Protein AF-A0A1Y4F774-F1 (afdb_monomer)

Secondary structure (DSSP, 8-state):
-EEEETTEEEE--HHHHHHHHHHHHHHHHHHHHHHHHTT-TTHHHHHHHHHHHHHHHHHHT--HHHHHHHHHHHHHT-

Radius of gyration: 15.89 Å; Cα contacts (8 Å, |Δi|>4): 40; chains: 1; bounding box: 35×24×41 Å

pLDDT: mean 87.85, std 7.63, range [55.03, 97.56]

Mean predicted aligned error: 5.02 Å

Structure (mmCIF, N/CA/C/O backbone):
data_AF-A0A1Y4F774-F1
#
_entry.id   AF-A0A1Y4F774-F1
#
loop_
_atom_site.group_PDB
_atom_site.id
_atom_site.type_symbol
_atom_site.label_atom_id
_atom_site.label_alt_id
_atom_site.label_comp_id
_atom_site.label_asym_id
_atom_site.label_entity_id
_atom_site.label_seq_id
_atom_site.pdbx_PDB_ins_code
_atom_site.Cartn_x
_atom_site.Cartn_y
_atom_site.Cartn_z
_atom_site.occupancy
_atom_site.B_iso_or_equiv
_atom_site.auth_seq_id
_atom_site.auth_comp_id
_atom_site.auth_asym_id
_atom_site.auth_atom_id
_atom_site.pdbx_PDB_model_num
ATOM 1 N N . MET A 1 1 ? -8.438 11.439 4.929 1.00 86.56 1 MET A N 1
ATOM 2 C CA . MET A 1 1 ? -8.839 10.494 3.845 1.00 86.56 1 MET A CA 1
ATOM 3 C C . MET A 1 1 ? -9.735 9.431 4.455 1.00 86.56 1 MET A C 1
ATOM 5 O O . MET A 1 1 ? -9.432 9.016 5.565 1.00 86.56 1 MET A O 1
ATOM 9 N N . LYS A 1 2 ? -10.805 9.001 3.777 1.00 86.69 2 LYS A N 1
ATOM 10 C CA . LYS A 1 2 ? -11.650 7.891 4.243 1.00 86.69 2 LYS A CA 1
ATOM 11 C C . LYS A 1 2 ? -11.330 6.611 3.477 1.00 86.69 2 LYS A C 1
ATOM 13 O O . LYS A 1 2 ? -11.134 6.673 2.265 1.00 86.69 2 LYS A O 1
ATOM 18 N N . ILE A 1 3 ? -11.281 5.486 4.180 1.00 86.38 3 ILE A N 1
ATOM 19 C CA . ILE A 1 3 ? -11.134 4.147 3.601 1.00 86.38 3 ILE A CA 1
ATOM 20 C C . ILE A 1 3 ? -12.149 3.195 4.233 1.00 86.38 3 ILE A C 1
ATOM 22 O O . ILE A 1 3 ? -12.662 3.472 5.314 1.00 86.38 3 ILE A O 1
ATOM 26 N N . VAL A 1 4 ? -12.421 2.073 3.569 1.00 83.06 4 VAL A N 1
ATOM 27 C CA . VAL A 1 4 ? -13.279 1.010 4.103 1.00 83.06 4 VAL A CA 1
ATOM 28 C C . VAL A 1 4 ? -12.418 -0.215 4.386 1.00 83.06 4 VAL A C 1
ATOM 30 O O . VAL A 1 4 ? -11.780 -0.737 3.472 1.00 83.06 4 VAL A O 1
ATOM 33 N N . ILE A 1 5 ? -12.406 -0.677 5.637 1.00 81.38 5 ILE A N 1
ATOM 34 C CA . ILE A 1 5 ? -11.730 -1.915 6.0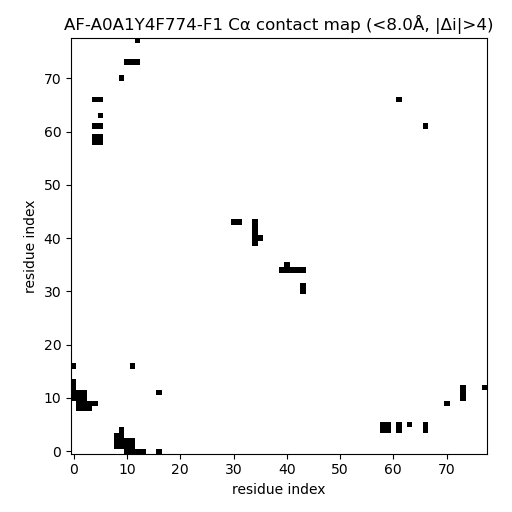51 1.00 81.38 5 ILE A CA 1
ATOM 35 C C . ILE A 1 5 ? -12.763 -2.807 6.734 1.00 81.38 5 ILE A C 1
ATOM 37 O O . ILE A 1 5 ? -13.417 -2.380 7.682 1.00 81.38 5 ILE A O 1
ATOM 41 N N . GLY A 1 6 ? -12.956 -4.032 6.236 1.00 77.44 6 GLY A N 1
ATOM 42 C CA . GLY A 1 6 ? -13.915 -4.977 6.826 1.00 77.44 6 GLY A CA 1
ATOM 43 C C . GLY A 1 6 ? -15.353 -4.441 6.922 1.00 77.44 6 GLY A C 1
ATOM 44 O O . GLY A 1 6 ? -16.059 -4.773 7.864 1.00 77.44 6 GLY A O 1
ATOM 45 N N . GLY A 1 7 ? -15.767 -3.564 5.998 1.00 79.56 7 GLY A N 1
ATOM 46 C CA . GLY A 1 7 ? -17.085 -2.911 6.012 1.00 79.56 7 GLY A CA 1
ATOM 47 C C . GLY A 1 7 ? -17.196 -1.676 6.916 1.00 79.56 7 GLY A C 1
ATOM 48 O O . GLY A 1 7 ? -18.210 -0.988 6.863 1.00 79.56 7 GLY A O 1
ATOM 49 N N . ASN A 1 8 ? -16.160 -1.349 7.692 1.00 81.12 8 ASN A N 1
ATOM 50 C CA . ASN A 1 8 ? -16.131 -0.161 8.542 1.00 81.12 8 ASN A CA 1
ATOM 51 C C . ASN A 1 8 ? -15.487 1.022 7.814 1.00 81.12 8 ASN A C 1
ATOM 53 O O . ASN A 1 8 ? -14.385 0.897 7.272 1.00 81.12 8 ASN A O 1
ATOM 57 N N . GLU A 1 9 ? -16.149 2.181 7.840 1.00 85.56 9 G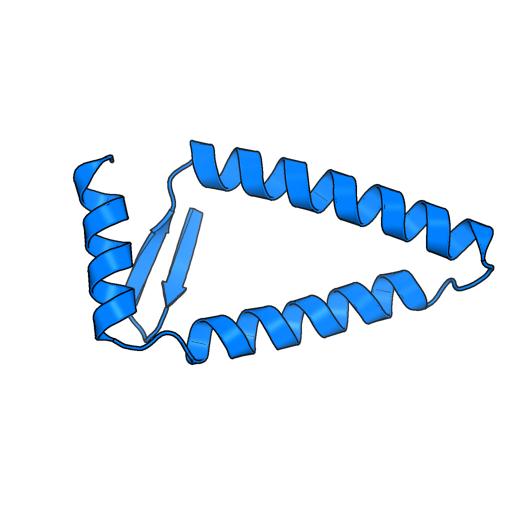LU A N 1
ATOM 58 C CA . GLU A 1 9 ? -15.540 3.439 7.404 1.00 85.56 9 GLU A CA 1
ATOM 59 C C . GLU A 1 9 ? -14.524 3.929 8.437 1.00 85.56 9 GLU A C 1
ATOM 61 O O . GLU A 1 9 ? -14.843 4.166 9.604 1.00 85.56 9 GLU A O 1
ATOM 66 N N . VAL A 1 10 ? -13.295 4.138 7.976 1.00 84.81 10 VAL A N 1
ATOM 67 C CA . VAL A 1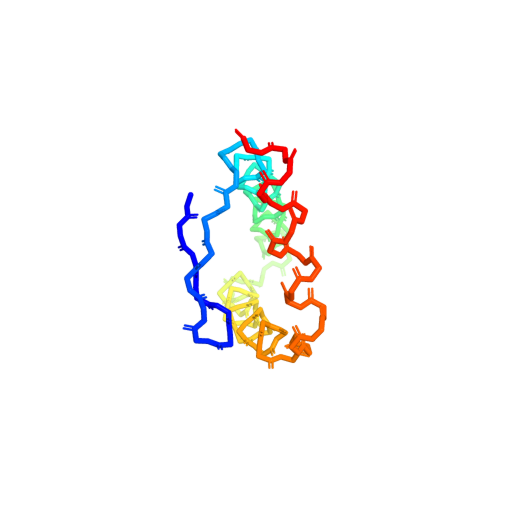 10 ? -12.175 4.615 8.780 1.00 84.81 10 VAL A CA 1
ATOM 68 C C . VAL A 1 10 ? -11.703 5.949 8.228 1.00 84.81 10 VAL A C 1
ATOM 70 O O . VAL A 1 10 ? -11.357 6.063 7.049 1.00 84.81 10 VAL A O 1
ATOM 73 N N . THR A 1 11 ? -11.658 6.968 9.086 1.00 88.94 11 THR A N 1
ATOM 74 C CA . THR A 1 11 ? -11.051 8.255 8.734 1.00 88.94 11 THR A CA 1
ATOM 75 C C . THR A 1 11 ? -9.595 8.257 9.177 1.00 88.94 11 THR A C 1
ATOM 77 O O . THR A 1 11 ? -9.293 8.208 10.364 1.00 88.94 11 THR A O 1
ATOM 80 N N . LEU A 1 12 ? -8.689 8.311 8.204 1.00 88.75 12 LEU A N 1
ATOM 81 C CA . LEU A 1 12 ? -7.254 8.421 8.436 1.00 88.75 12 LEU A CA 1
ATOM 82 C C . LEU A 1 12 ? -6.869 9.863 8.766 1.00 88.75 12 LEU A C 1
ATOM 84 O O . LEU A 1 12 ? -7.373 10.799 8.129 1.00 88.75 12 LEU A O 1
ATOM 88 N N . ARG A 1 13 ? -5.903 10.016 9.676 1.00 89.75 13 ARG A N 1
ATOM 89 C CA . ARG A 1 13 ? -5.297 11.306 10.021 1.00 89.75 13 ARG A CA 1
ATOM 90 C C . ARG A 1 13 ? -4.656 11.962 8.810 1.00 89.75 13 ARG A C 1
ATOM 92 O O . ARG A 1 13 ? -3.970 11.311 8.023 1.00 89.75 13 ARG A O 1
ATOM 99 N N . GLU A 1 14 ? -4.830 13.272 8.681 1.00 90.38 14 GLU A N 1
ATOM 100 C CA . GLU A 1 14 ? -4.243 14.016 7.565 1.00 90.38 14 GLU A CA 1
ATOM 101 C C . GLU A 1 14 ? -2.714 14.007 7.581 1.00 90.38 14 GLU A C 1
ATOM 103 O O . GLU A 1 14 ? -2.109 13.867 6.518 1.00 90.38 14 GLU A O 1
ATOM 108 N N . SER A 1 15 ? -2.091 14.090 8.763 1.00 91.38 15 SER A N 1
ATOM 109 C CA . SER A 1 15 ? -0.633 13.987 8.925 1.00 91.38 15 SER A CA 1
ATOM 110 C C . SER A 1 15 ? -0.095 12.680 8.348 1.00 91.38 15 SER A C 1
ATOM 112 O O . SER A 1 15 ? 0.842 12.688 7.551 1.00 91.38 15 SER A O 1
ATOM 114 N N . ASP A 1 16 ? -0.739 11.569 8.698 1.00 91.31 16 ASP A N 1
ATOM 115 C CA . ASP A 1 16 ? -0.310 10.227 8.312 1.00 91.31 16 ASP A CA 1
ATOM 116 C C . ASP A 1 16 ? -0.520 10.028 6.809 1.00 91.31 16 ASP A C 1
ATOM 118 O O . ASP A 1 16 ? 0.362 9.531 6.110 1.00 91.31 16 ASP A O 1
ATOM 122 N N . VAL A 1 17 ? -1.648 10.514 6.277 1.00 92.75 17 VAL A N 1
ATOM 123 C CA . VAL A 1 17 ? -1.930 10.512 4.834 1.00 92.75 17 VAL A CA 1
ATOM 124 C C . VAL A 1 17 ? -0.892 11.330 4.069 1.00 92.75 17 VAL A C 1
ATOM 126 O O . VAL A 1 17 ? -0.445 10.903 3.004 1.00 92.75 17 VAL A O 1
ATOM 129 N N . LYS A 1 18 ? -0.499 12.500 4.583 1.00 95.50 18 LYS A N 1
ATOM 130 C CA . LYS A 1 18 ? 0.510 13.353 3.949 1.00 95.50 18 LYS A CA 1
ATOM 131 C C . LYS A 1 18 ? 1.867 12.649 3.897 1.00 95.50 18 LYS A C 1
ATOM 133 O O . LYS A 1 18 ? 2.437 12.527 2.814 1.00 95.50 18 LYS A O 1
ATO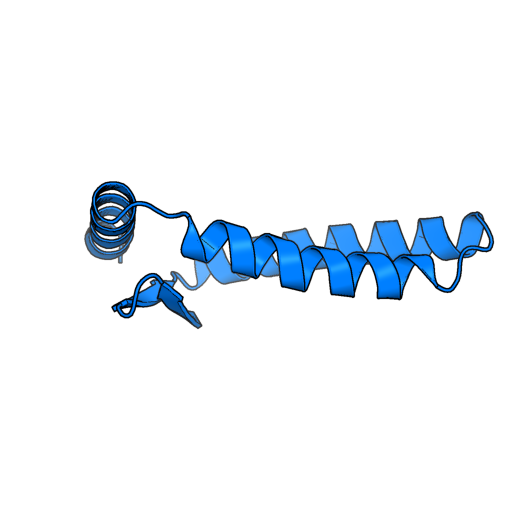M 138 N N . ILE A 1 19 ? 2.336 12.122 5.030 1.00 95.94 19 ILE A N 1
ATOM 139 C CA . ILE A 1 19 ? 3.611 11.393 5.120 1.00 95.94 19 ILE A CA 1
ATOM 140 C C . ILE A 1 19 ? 3.597 10.158 4.207 1.00 95.94 19 ILE A C 1
ATOM 142 O O . ILE A 1 19 ? 4.564 9.907 3.481 1.00 95.94 19 ILE A O 1
ATOM 146 N N . ALA A 1 20 ? 2.490 9.409 4.186 1.00 95.38 20 ALA A N 1
ATOM 147 C CA . ALA A 1 20 ? 2.338 8.239 3.327 1.00 95.38 20 ALA A CA 1
ATOM 148 C C . ALA A 1 20 ? 2.409 8.612 1.837 1.00 95.38 20 ALA A C 1
ATOM 150 O O . ALA A 1 20 ? 3.145 7.976 1.081 1.00 95.38 20 ALA A O 1
ATOM 151 N N . LYS A 1 21 ? 1.710 9.676 1.412 1.00 95.50 21 LYS A N 1
ATOM 152 C CA . LYS A 1 21 ? 1.766 10.178 0.029 1.00 95.50 21 LYS A CA 1
ATOM 153 C C . LYS A 1 21 ? 3.178 10.591 -0.374 1.00 95.50 21 LYS A C 1
ATOM 155 O O . LYS A 1 21 ? 3.639 10.205 -1.444 1.00 95.50 21 LYS A O 1
ATOM 160 N N . GLU A 1 22 ? 3.873 11.347 0.473 1.00 97.56 22 GLU A N 1
ATOM 161 C CA . GLU A 1 22 ? 5.249 11.773 0.200 1.00 97.56 22 GLU A CA 1
ATOM 162 C C . GLU A 1 22 ? 6.196 10.574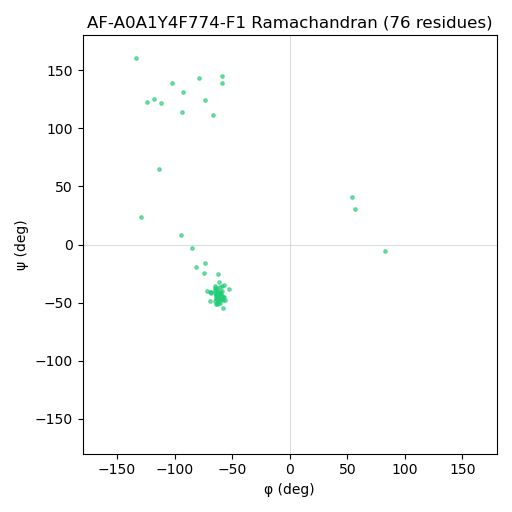 0.062 1.00 97.56 22 GLU A C 1
ATOM 164 O O . GLU A 1 22 ? 7.002 10.523 -0.869 1.00 97.56 22 GLU A O 1
ATOM 169 N N . THR A 1 23 ? 6.057 9.581 0.942 1.00 97.06 23 THR A N 1
ATOM 170 C CA . THR A 1 23 ? 6.844 8.342 0.910 1.00 97.06 23 THR A CA 1
ATOM 171 C C . THR A 1 23 ? 6.606 7.553 -0.376 1.00 97.06 23 THR A C 1
ATOM 173 O O . THR A 1 23 ? 7.565 7.196 -1.064 1.00 97.06 23 THR A O 1
ATOM 176 N N . ILE A 1 24 ? 5.338 7.327 -0.739 1.00 94.94 24 ILE A N 1
ATOM 177 C CA . ILE A 1 24 ? 4.974 6.600 -1.961 1.00 94.94 24 ILE A CA 1
ATOM 178 C C . ILE A 1 24 ? 5.482 7.347 -3.194 1.00 94.94 24 ILE A C 1
ATOM 180 O O . ILE A 1 24 ? 6.089 6.728 -4.062 1.00 94.94 24 ILE A O 1
ATOM 184 N N . ASN A 1 25 ? 5.325 8.671 -3.259 1.00 94.75 25 ASN A N 1
ATOM 185 C CA . ASN A 1 25 ? 5.806 9.456 -4.3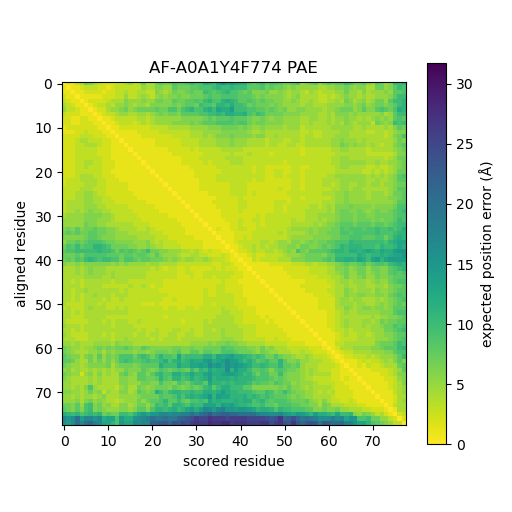95 1.00 94.75 25 ASN A CA 1
ATOM 186 C C . ASN A 1 25 ? 7.321 9.310 -4.591 1.00 94.75 25 ASN A C 1
ATOM 188 O O . ASN A 1 25 ? 7.769 9.073 -5.710 1.00 94.75 25 ASN A O 1
ATOM 192 N N . ARG A 1 26 ? 8.113 9.380 -3.511 1.00 96.56 26 ARG A N 1
ATOM 193 C CA . ARG A 1 26 ? 9.571 9.173 -3.590 1.00 96.56 26 ARG A CA 1
ATOM 194 C C . ARG A 1 26 ? 9.925 7.772 -4.084 1.00 96.56 26 ARG A C 1
ATOM 196 O O . ARG A 1 26 ? 10.835 7.628 -4.896 1.00 96.56 26 ARG A O 1
ATOM 203 N N . PHE A 1 27 ? 9.218 6.752 -3.603 1.00 94.75 27 PHE A N 1
ATOM 204 C CA . PHE A 1 27 ? 9.409 5.374 -4.051 1.00 94.75 27 PHE A CA 1
ATOM 205 C C . PHE A 1 27 ? 9.089 5.212 -5.543 1.00 94.75 27 PHE A C 1
ATOM 207 O O . PHE A 1 27 ? 9.904 4.671 -6.288 1.00 94.75 27 PHE A O 1
ATOM 214 N N . MET A 1 28 ? 7.952 5.748 -5.995 1.00 93.56 28 MET A N 1
ATOM 215 C CA . MET A 1 28 ? 7.541 5.674 -7.397 1.00 93.56 28 MET A CA 1
ATOM 216 C C . MET A 1 28 ? 8.508 6.412 -8.329 1.00 93.56 28 MET A C 1
ATOM 218 O O . MET A 1 28 ? 8.784 5.908 -9.417 1.00 93.56 28 MET A O 1
ATOM 222 N N . SER A 1 29 ? 9.059 7.557 -7.910 1.00 93.69 29 SER A N 1
ATOM 223 C CA . SER A 1 29 ? 10.083 8.267 -8.688 1.00 93.69 29 SER A CA 1
ATOM 224 C C . SER A 1 29 ? 11.331 7.411 -8.890 1.00 93.69 29 SER A C 1
ATOM 226 O O . SER A 1 29 ? 11.731 7.195 -10.031 1.00 93.69 29 SER A O 1
ATOM 228 N N . LYS A 1 30 ? 11.875 6.828 -7.811 1.00 93.62 30 LYS A N 1
ATOM 229 C CA . LYS A 1 30 ? 13.054 5.947 -7.894 1.00 93.62 30 LYS A CA 1
ATOM 230 C C . LYS A 1 30 ? 12.809 4.719 -8.766 1.00 93.62 30 LYS A C 1
ATOM 232 O O . LYS A 1 30 ? 13.679 4.311 -9.527 1.00 93.62 30 LYS A O 1
ATOM 237 N N . LEU A 1 31 ? 11.621 4.124 -8.668 1.00 92.50 31 LEU A N 1
ATOM 238 C CA . LEU A 1 31 ? 11.248 2.997 -9.519 1.00 92.50 31 LEU A CA 1
ATOM 239 C C . LEU A 1 31 ? 11.175 3.381 -10.992 1.00 92.50 31 LEU A C 1
ATOM 241 O O . LEU A 1 31 ? 11.624 2.619 -11.843 1.00 92.50 31 LEU A O 1
ATOM 245 N N . LYS A 1 32 ? 10.589 4.540 -11.297 1.00 90.31 32 LYS A N 1
ATOM 246 C CA . LYS A 1 32 ? 10.494 5.036 -12.668 1.00 90.31 32 LYS A CA 1
ATOM 247 C C . LYS A 1 32 ? 11.884 5.295 -13.251 1.00 90.31 32 LYS A C 1
ATOM 249 O O . LYS A 1 32 ? 12.131 4.890 -14.381 1.00 90.31 32 LYS A O 1
ATOM 254 N N . GLU A 1 33 ? 12.770 5.924 -12.482 1.00 92.19 33 GLU A N 1
ATOM 255 C CA . GLU A 1 33 ? 14.174 6.144 -12.854 1.00 92.19 33 GLU A CA 1
ATOM 256 C C . GLU A 1 33 ? 14.874 4.810 -13.145 1.00 92.19 33 GLU A C 1
ATOM 258 O O . GLU A 1 33 ? 15.328 4.595 -14.267 1.00 92.19 33 GLU A O 1
ATOM 263 N N . GLY A 1 34 ? 14.829 3.859 -12.206 1.00 91.44 34 GLY A N 1
ATOM 264 C CA . GLY A 1 34 ? 15.440 2.541 -12.392 1.00 91.44 34 GLY A CA 1
ATOM 265 C C . GLY A 1 34 ? 14.853 1.751 -13.570 1.00 91.44 34 GLY A C 1
ATOM 266 O O . GLY A 1 34 ? 15.585 1.074 -14.288 1.00 91.44 34 GLY A O 1
ATOM 267 N N . ALA A 1 35 ? 13.546 1.856 -13.822 1.00 91.00 35 ALA A N 1
ATOM 268 C CA . ALA A 1 35 ? 12.905 1.218 -14.972 1.00 91.00 35 ALA A CA 1
ATOM 269 C C . ALA A 1 35 ? 13.399 1.794 -16.310 1.00 91.00 35 ALA A C 1
ATOM 271 O O . ALA A 1 35 ? 13.577 1.039 -17.265 1.00 91.00 35 ALA A O 1
ATOM 272 N N . ILE A 1 36 ? 13.641 3.107 -16.381 1.00 89.19 36 ILE A N 1
ATOM 273 C CA . ILE A 1 36 ? 14.207 3.763 -17.568 1.00 89.19 36 ILE A CA 1
ATOM 274 C C . ILE A 1 36 ? 15.666 3.337 -17.757 1.00 89.19 36 ILE A C 1
ATOM 276 O O . ILE A 1 36 ? 16.031 2.905 -18.849 1.00 89.19 36 ILE A O 1
ATOM 280 N N . GLU A 1 37 ? 16.475 3.396 -16.696 1.00 93.00 37 GLU A N 1
ATOM 281 C CA . GLU A 1 37 ? 17.901 3.038 -16.727 1.00 93.00 37 GLU A CA 1
ATOM 282 C C . GLU A 1 37 ? 18.140 1.589 -17.168 1.00 93.00 37 GLU A C 1
ATOM 284 O O . GLU A 1 37 ? 19.093 1.306 -17.890 1.00 93.00 37 GLU A O 1
ATOM 289 N N . ASN A 1 38 ? 17.248 0.675 -16.781 1.00 92.75 38 ASN A N 1
ATOM 290 C CA . ASN A 1 38 ? 17.347 -0.748 -17.109 1.00 92.75 38 ASN A CA 1
ATOM 291 C C . ASN A 1 38 ? 16.561 -1.144 -18.375 1.00 92.75 38 ASN A C 1
ATOM 293 O O . ASN A 1 38 ? 16.432 -2.333 -18.663 1.00 92.75 38 ASN A O 1
ATOM 297 N N . ASN A 1 39 ? 16.023 -0.177 -19.133 1.00 91.25 39 ASN A N 1
ATOM 298 C CA . ASN A 1 39 ? 15.211 -0.402 -20.336 1.00 91.25 39 ASN A CA 1
ATOM 299 C C . ASN A 1 39 ? 14.008 -1.347 -20.103 1.00 91.25 39 ASN A C 1
ATOM 301 O O . ASN A 1 39 ? 13.682 -2.202 -20.928 1.00 91.25 39 ASN A O 1
ATOM 305 N N . MET A 1 40 ? 13.336 -1.188 -18.960 1.00 93.12 40 MET A N 1
ATOM 306 C CA . MET A 1 40 ? 12.161 -1.959 -18.542 1.00 93.12 40 MET A CA 1
ATOM 307 C C . MET A 1 40 ? 10.905 -1.070 -18.484 1.00 93.12 40 MET A C 1
ATOM 309 O O . MET A 1 40 ? 10.334 -0.869 -17.409 1.00 93.12 40 MET A O 1
ATOM 313 N N . PRO A 1 41 ? 10.416 -0.533 -19.618 1.00 81.88 41 PRO A N 1
ATOM 314 C CA . PRO A 1 41 ? 9.340 0.466 -19.628 1.00 81.88 41 PRO A CA 1
ATOM 315 C C . PRO A 1 41 ? 8.014 -0.043 -19.041 1.00 81.88 41 PRO A C 1
ATOM 317 O O . PRO A 1 41 ? 7.213 0.740 -18.532 1.00 81.88 41 PRO A O 1
ATOM 320 N N . THR A 1 42 ? 7.777 -1.357 -19.068 1.00 92.00 42 THR A N 1
ATOM 321 C CA . THR A 1 42 ? 6.565 -1.977 -18.514 1.00 92.00 42 THR A CA 1
ATOM 322 C C . THR A 1 42 ? 6.631 -2.188 -17.001 1.00 92.00 42 THR A C 1
ATOM 324 O O . THR A 1 42 ? 5.582 -2.301 -16.367 1.00 92.00 42 THR A O 1
ATOM 327 N N . LEU A 1 43 ? 7.826 -2.189 -16.396 1.00 88.81 43 LEU A N 1
ATOM 328 C CA . LEU A 1 43 ? 8.020 -2.489 -14.974 1.00 88.81 43 LEU A CA 1
ATOM 329 C C . LEU A 1 43 ? 7.246 -1.524 -14.072 1.00 88.81 43 LEU A C 1
ATOM 331 O O . LEU A 1 43 ? 6.630 -1.953 -13.099 1.00 88.81 43 LEU A O 1
ATOM 335 N N . TYR A 1 44 ? 7.219 -0.238 -14.428 1.00 86.38 44 TYR A N 1
ATOM 336 C CA . TYR A 1 44 ? 6.479 0.776 -13.678 1.00 86.38 44 TYR A CA 1
ATOM 337 C C . TYR A 1 44 ? 4.981 0.439 -13.571 1.00 86.38 44 TYR A C 1
ATOM 339 O O . TYR A 1 44 ? 4.413 0.459 -12.479 1.00 86.38 44 TYR A O 1
ATOM 347 N N . ILE A 1 45 ? 4.349 0.067 -14.690 1.00 89.88 45 ILE A N 1
ATOM 348 C CA . ILE A 1 45 ? 2.927 -0.312 -14.729 1.00 89.88 45 ILE A CA 1
ATOM 349 C C . ILE A 1 45 ? 2.704 -1.637 -13.992 1.00 89.88 45 ILE A C 1
ATOM 351 O O . ILE A 1 45 ? 1.751 -1.754 -13.221 1.00 89.88 45 ILE A O 1
ATOM 355 N N . THR A 1 46 ? 3.596 -2.613 -14.179 1.00 94.00 46 THR A N 1
ATOM 356 C CA . THR A 1 46 ? 3.529 -3.904 -13.484 1.00 94.00 46 THR A CA 1
ATOM 357 C C . THR A 1 46 ? 3.548 -3.721 -11.969 1.00 94.00 46 THR A C 1
ATOM 359 O O . THR A 1 46 ? 2.722 -4.305 -11.271 1.00 94.00 46 THR A O 1
ATOM 362 N N . ILE A 1 47 ? 4.436 -2.870 -11.447 1.00 92.81 47 ILE A N 1
ATOM 363 C CA . ILE A 1 47 ? 4.511 -2.599 -10.008 1.00 92.81 47 ILE A CA 1
ATOM 364 C C . ILE A 1 47 ? 3.224 -1.942 -9.510 1.00 92.81 47 ILE A C 1
ATOM 366 O O . ILE A 1 47 ? 2.687 -2.384 -8.498 1.00 92.81 47 ILE A O 1
ATOM 370 N N . LEU A 1 48 ? 2.688 -0.947 -10.224 1.00 91.38 48 LEU A N 1
ATOM 371 C CA . LEU A 1 48 ? 1.416 -0.319 -9.852 1.00 91.38 48 LEU A CA 1
ATOM 372 C C . LEU A 1 48 ? 0.275 -1.344 -9.764 1.00 91.38 48 LEU A C 1
ATOM 374 O O . LEU A 1 48 ? -0.478 -1.347 -8.788 1.00 91.38 48 LEU A O 1
ATOM 378 N N . ALA A 1 49 ? 0.176 -2.245 -10.745 1.00 94.06 49 ALA A N 1
ATOM 379 C CA . ALA A 1 49 ? -0.835 -3.297 -10.754 1.00 94.06 49 ALA A CA 1
ATOM 380 C C . ALA A 1 49 ? -0.668 -4.260 -9.566 1.00 94.06 49 ALA A C 1
ATOM 382 O O . ALA A 1 49 ? -1.633 -4.536 -8.849 1.00 94.06 49 ALA A O 1
ATOM 383 N N . VAL A 1 50 ? 0.561 -4.719 -9.310 1.00 95.44 50 VAL A N 1
ATOM 384 C CA . VAL A 1 50 ? 0.866 -5.621 -8.190 1.00 95.44 50 VAL A CA 1
ATOM 385 C C . VAL A 1 50 ? 0.598 -4.944 -6.845 1.00 95.44 50 VAL A C 1
ATOM 387 O O . VAL A 1 50 ? -0.014 -5.560 -5.975 1.00 95.44 50 VAL A O 1
ATOM 390 N N . MET A 1 51 ? 0.984 -3.677 -6.671 1.00 94.19 51 MET A N 1
ATOM 391 C CA . MET A 1 51 ? 0.719 -2.914 -5.447 1.00 94.19 51 MET A CA 1
ATOM 392 C C . MET A 1 51 ? -0.781 -2.759 -5.188 1.00 94.19 51 MET A C 1
ATOM 394 O O . MET A 1 51 ? -1.218 -2.922 -4.049 1.00 94.19 51 MET A O 1
ATOM 398 N N . ASN A 1 52 ? -1.580 -2.490 -6.224 1.00 93.38 52 ASN A N 1
ATOM 399 C CA . ASN A 1 52 ? -3.032 -2.383 -6.093 1.00 93.38 52 ASN A CA 1
ATOM 4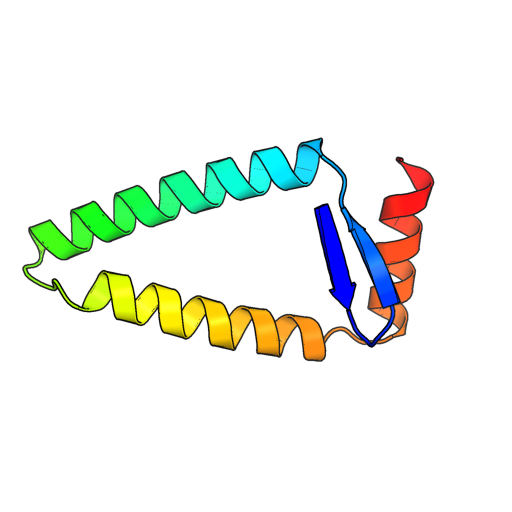00 C C . ASN A 1 52 ? -3.664 -3.704 -5.617 1.00 93.38 52 ASN A C 1
ATOM 402 O O . ASN A 1 52 ? -4.453 -3.711 -4.670 1.00 93.38 52 ASN A O 1
ATOM 406 N N . VAL A 1 53 ? -3.274 -4.832 -6.223 1.00 94.06 53 VAL A N 1
ATOM 407 C CA . VAL A 1 53 ? -3.762 -6.162 -5.820 1.00 94.06 53 VAL A CA 1
ATOM 408 C C . VAL A 1 53 ? -3.315 -6.490 -4.396 1.00 94.06 53 VAL A C 1
ATOM 410 O O . VAL A 1 53 ? -4.148 -6.802 -3.548 1.00 94.06 53 VAL A O 1
ATOM 413 N N . LYS A 1 54 ? -2.018 -6.351 -4.100 1.00 94.00 54 LYS A N 1
ATOM 414 C CA . LYS A 1 54 ? -1.447 -6.721 -2.799 1.00 94.00 54 LYS A CA 1
ATOM 415 C C . LYS A 1 54 ? -1.988 -5.874 -1.656 1.00 94.00 54 LYS A C 1
ATOM 417 O O . LYS A 1 54 ? -2.329 -6.421 -0.615 1.00 94.00 54 LYS A O 1
ATOM 422 N N . SER A 1 55 ? -2.110 -4.561 -1.841 1.00 91.62 55 SER A N 1
ATOM 423 C CA . SER A 1 55 ? -2.702 -3.688 -0.817 1.00 91.62 55 SER A CA 1
ATOM 424 C C . SER A 1 55 ? -4.166 -4.046 -0.549 1.00 91.62 55 SER A C 1
ATOM 426 O O . SER A 1 55 ? -4.568 -4.134 0.609 1.00 91.62 55 SER A O 1
ATOM 428 N N . SER A 1 56 ? -4.937 -4.346 -1.598 1.00 88.56 56 SER A N 1
ATOM 429 C CA . SER A 1 56 ? -6.330 -4.783 -1.464 1.00 88.56 56 SER A CA 1
ATOM 430 C C . SER A 1 56 ? -6.461 -6.130 -0.747 1.00 88.56 56 SER A C 1
ATOM 432 O O . SER A 1 56 ? -7.363 -6.300 0.069 1.00 88.56 56 SER A O 1
ATOM 434 N N . GLU A 1 57 ? -5.580 -7.090 -1.038 1.00 90.50 57 GLU A N 1
ATOM 435 C CA . GLU A 1 57 ? -5.516 -8.374 -0.329 1.00 90.50 57 GLU A CA 1
ATOM 436 C C . GLU A 1 57 ? -5.190 -8.164 1.151 1.00 90.50 57 GLU A C 1
ATOM 438 O O . GLU A 1 57 ? -5.928 -8.633 2.013 1.00 90.50 57 GLU A O 1
ATOM 443 N N . LEU A 1 58 ? -4.140 -7.397 1.453 1.00 89.25 58 LEU A N 1
ATOM 444 C CA . LEU A 1 58 ? -3.696 -7.152 2.825 1.00 89.25 58 LEU A CA 1
ATOM 445 C C . LEU A 1 58 ? -4.782 -6.484 3.673 1.00 89.25 58 LEU A C 1
ATOM 447 O O . LEU A 1 58 ? -5.026 -6.920 4.796 1.00 89.25 58 LEU A O 1
ATOM 451 N N . LEU A 1 59 ? -5.492 -5.493 3.126 1.00 86.31 59 LEU A N 1
ATOM 452 C CA . LEU A 1 59 ? -6.603 -4.843 3.830 1.00 86.31 59 LEU A CA 1
ATOM 453 C C . LEU A 1 59 ? -7.743 -5.817 4.164 1.00 86.31 59 LEU A C 1
ATOM 455 O O . LEU A 1 59 ? -8.382 -5.668 5.202 1.00 86.31 59 LEU A O 1
ATOM 459 N N . LYS A 1 60 ? -7.985 -6.831 3.323 1.00 84.00 60 LYS A N 1
ATOM 460 C CA . LYS A 1 60 ? -8.992 -7.876 3.585 1.00 84.00 60 LYS A CA 1
ATOM 461 C C . LYS A 1 60 ? -8.549 -8.876 4.653 1.00 84.00 60 LYS A C 1
ATOM 463 O O . LYS A 1 60 ? -9.403 -9.498 5.271 1.00 84.00 60 LYS A O 1
ATOM 468 N N . THR A 1 61 ? -7.243 -9.040 4.860 1.00 85.44 61 THR A N 1
ATOM 469 C CA . THR A 1 61 ? -6.689 -9.959 5.872 1.00 85.44 61 THR A CA 1
ATOM 470 C C . THR A 1 61 ? -6.595 -9.358 7.272 1.00 85.44 61 THR A C 1
ATOM 472 O O . THR A 1 61 ? -6.187 -10.049 8.202 1.00 85.44 61 THR A O 1
ATOM 475 N N . ILE A 1 62 ? -6.950 -8.081 7.445 1.00 85.06 62 ILE A N 1
ATOM 476 C CA . ILE A 1 62 ? -6.965 -7.457 8.768 1.00 85.06 62 ILE A CA 1
ATOM 477 C C . ILE A 1 62 ? -8.069 -8.118 9.597 1.00 85.06 62 ILE A C 1
ATOM 479 O O . ILE A 1 62 ? -9.257 -7.957 9.321 1.00 85.06 62 ILE A O 1
ATOM 483 N N . GLU A 1 63 ? -7.655 -8.870 10.615 1.00 83.38 63 GLU A N 1
ATOM 484 C CA . GLU A 1 63 ? -8.560 -9.503 11.570 1.00 83.38 63 GLU A CA 1
ATOM 485 C C . GLU A 1 63 ? -9.423 -8.449 12.283 1.00 83.38 63 GLU A C 1
ATOM 487 O O . GLU A 1 63 ? -8.923 -7.365 12.600 1.00 83.38 63 GLU A O 1
ATOM 492 N N . PRO A 1 64 ? -10.690 -8.760 12.611 1.00 79.19 64 PRO A N 1
ATOM 493 C CA . PRO A 1 64 ? -11.588 -7.815 13.273 1.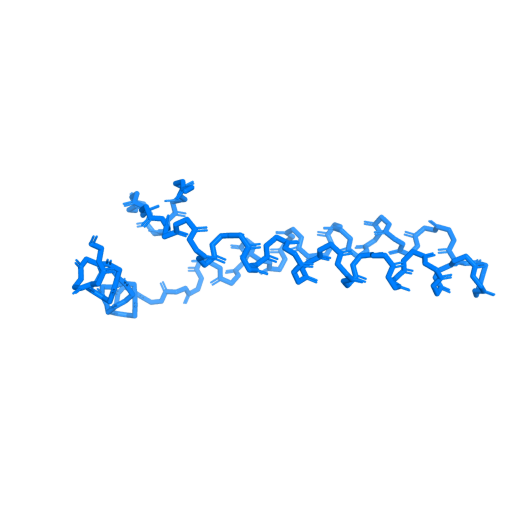00 79.19 64 PRO A CA 1
ATOM 494 C C . PRO A 1 64 ? -11.016 -7.196 14.558 1.00 79.19 64 PRO A C 1
ATOM 496 O O . PRO A 1 64 ? -11.183 -6.001 14.776 1.00 79.19 64 PRO A O 1
ATOM 499 N N . GLN A 1 65 ? -10.287 -7.974 15.366 1.00 82.69 65 GLN A N 1
ATOM 500 C CA . GLN A 1 65 ? -9.655 -7.489 16.603 1.00 82.69 65 GLN A CA 1
ATOM 501 C C . GLN A 1 65 ? -8.582 -6.428 16.320 1.00 82.69 65 GLN A C 1
ATOM 503 O O . GLN A 1 65 ? -8.598 -5.349 16.903 1.00 82.69 65 GLN A O 1
ATOM 508 N N . LYS A 1 66 ? -7.701 -6.681 15.344 1.00 83.56 66 LYS A N 1
ATOM 509 C CA . LYS A 1 66 ? -6.688 -5.704 14.911 1.00 83.56 66 LYS A CA 1
ATOM 510 C C . LYS A 1 66 ? -7.318 -4.468 14.287 1.00 83.56 66 LYS A C 1
ATOM 512 O O . LYS A 1 66 ? -6.802 -3.365 14.445 1.00 83.56 66 LYS A O 1
ATOM 517 N N . LEU A 1 67 ? -8.425 -4.637 13.565 1.00 81.50 67 LEU A N 1
ATOM 518 C CA . LEU A 1 67 ? -9.175 -3.506 13.035 1.00 81.50 67 LEU A CA 1
ATOM 519 C C . LEU A 1 67 ? -9.709 -2.628 14.171 1.00 81.50 67 LEU A C 1
ATOM 521 O O . LEU A 1 67 ? -9.596 -1.410 14.088 1.00 81.50 67 LEU A O 1
ATOM 525 N N . GLU A 1 68 ? -10.246 -3.226 15.232 1.00 81.81 68 GLU A N 1
ATOM 526 C CA . GLU A 1 68 ? -10.741 -2.495 16.399 1.00 81.81 68 GLU A CA 1
ATOM 527 C C . GLU A 1 68 ? -9.621 -1.728 17.119 1.00 81.81 68 GLU A C 1
ATOM 529 O O . GLU A 1 68 ? -9.788 -0.540 17.401 1.00 81.81 68 GLU A O 1
ATOM 534 N N . GLU A 1 69 ? -8.450 -2.343 17.301 1.00 85.12 69 GLU A N 1
ATOM 535 C CA . GLU A 1 69 ? -7.254 -1.672 17.833 1.00 85.12 69 GLU A CA 1
ATOM 536 C C . GLU A 1 69 ? -6.829 -0.478 16.962 1.00 85.12 69 GLU A C 1
ATOM 538 O O . GLU A 1 69 ? -6.603 0.624 17.466 1.00 85.12 69 GLU A O 1
ATOM 543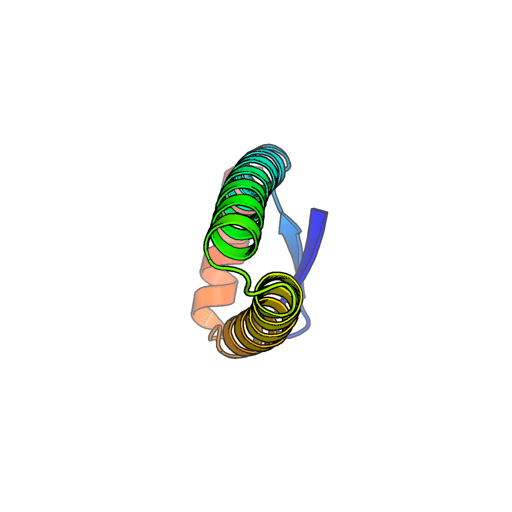 N N . ILE A 1 70 ? -6.775 -0.656 15.636 1.00 83.00 70 ILE A N 1
ATOM 544 C CA . ILE A 1 70 ? -6.458 0.429 14.692 1.00 83.00 70 ILE A CA 1
ATOM 545 C C . ILE A 1 70 ? -7.497 1.555 14.800 1.00 83.00 70 ILE A C 1
ATOM 547 O O . ILE A 1 70 ? -7.140 2.736 14.806 1.00 83.00 70 ILE A O 1
ATOM 551 N N . MET A 1 71 ? -8.780 1.208 14.916 1.00 80.62 71 MET A N 1
ATOM 552 C CA . MET A 1 71 ? -9.868 2.173 15.065 1.00 80.62 71 MET A CA 1
ATOM 553 C C . MET A 1 71 ? -9.777 2.955 16.376 1.00 80.62 71 MET A C 1
ATOM 555 O O . MET A 1 71 ? -10.026 4.163 16.376 1.00 80.62 71 MET A O 1
ATOM 559 N N . GLN A 1 72 ? -9.404 2.304 17.479 1.00 84.88 72 GLN A N 1
ATOM 560 C CA . GLN A 1 72 ? -9.161 2.967 18.762 1.00 84.88 72 GLN A CA 1
ATOM 561 C C . GLN A 1 72 ? -7.963 3.913 18.674 1.00 84.88 72 GLN A C 1
ATOM 563 O O . GLN A 1 72 ? -8.099 5.097 18.980 1.00 84.88 72 GLN A O 1
ATOM 568 N N . LEU A 1 73 ? -6.833 3.443 18.133 1.00 84.62 73 LEU A N 1
ATOM 569 C CA . LEU A 1 73 ? -5.631 4.260 17.968 1.00 84.62 73 LEU A CA 1
ATOM 570 C C . LEU A 1 73 ? -5.884 5.517 17.143 1.00 84.62 73 LEU A C 1
ATOM 572 O O . LEU A 1 73 ? -5.267 6.545 17.419 1.00 84.62 73 LEU A O 1
ATOM 576 N N . LEU A 1 74 ? -6.758 5.450 16.134 1.00 79.50 74 LEU A N 1
ATOM 577 C CA . LEU A 1 74 ? -7.139 6.600 15.317 1.00 79.50 74 LEU A CA 1
ATOM 578 C C . LEU A 1 74 ? -8.029 7.588 16.083 1.00 79.50 74 LEU A C 1
ATOM 580 O O . LEU A 1 74 ? -7.794 8.791 15.965 1.00 79.50 74 LEU A O 1
ATOM 584 N N . LYS A 1 75 ? -8.971 7.096 16.901 1.00 74.56 75 LYS A N 1
ATOM 585 C CA . LYS A 1 75 ? -9.862 7.915 17.745 1.00 74.56 75 LYS A CA 1
ATOM 586 C C . LYS A 1 75 ? -9.130 8.621 18.891 1.00 74.56 75 LYS A C 1
ATOM 588 O O . LYS A 1 75 ? -9.410 9.781 19.146 1.00 74.56 75 LYS A O 1
ATOM 593 N N . GLU A 1 76 ? -8.193 7.953 19.561 1.00 71.00 76 GLU A N 1
ATOM 594 C CA . GLU A 1 76 ? -7.534 8.467 20.779 1.00 71.00 76 GLU A CA 1
ATOM 595 C C . GLU A 1 76 ? -6.520 9.593 20.538 1.00 71.00 76 GLU A C 1
ATOM 597 O O . GLU A 1 76 ? -6.110 10.273 21.475 1.00 71.00 76 GLU A O 1
ATOM 602 N N . ARG A 1 77 ? -6.080 9.789 19.291 1.00 57.66 77 ARG A N 1
ATOM 603 C CA . ARG A 1 77 ? -5.181 10.901 18.922 1.00 57.66 77 ARG A CA 1
ATOM 604 C C . ARG A 1 77 ? -5.692 11.709 17.724 1.00 57.66 77 ARG A C 1
ATOM 606 O O . ARG A 1 77 ? -4.889 12.239 16.955 1.00 57.66 77 ARG A O 1
ATOM 613 N N . GLY A 1 78 ? -7.002 11.670 17.486 1.00 55.03 78 GLY A N 1
ATOM 614 C CA . GLY A 1 78 ? -7.704 12.585 16.580 1.00 55.03 78 GLY A CA 1
ATOM 615 C C . GLY A 1 78 ? -8.182 13.803 17.352 1.00 55.03 78 GLY A C 1
ATOM 616 O O . GLY A 1 78 ? -8.146 14.897 16.755 1.00 55.03 78 GLY A O 1
#

Foldseek 3Di:
DWDAFPNDIDDDDPVVVVVVVVVVVVVLVVQCVVCVVVVNNCSSVVVVVVCVVVVVVVSNPQDPVNVVVVRVVRVVVD

Solvent-accessible surface area (backbone atoms only — not comparable to full-atom values): 4510 Å² total; per-residue (Å²): 89,76,50,74,50,92,87,40,83,42,74,49,56,62,70,59,51,51,54,50,50,55,52,50,51,55,51,52,50,53,47,47,51,52,22,59,77,68,73,33,81,60,50,52,59,53,48,54,54,50,49,54,52,51,52,55,51,53,51,69,65,56,49,72,68,61,46,50,52,52,53,47,61,49,60,80,77,106

Sequence (78 aa):
MKIVIGGNEVTLRESDVKIAKETINRFMSKLKEGAIENNMPTLYITILAVMNVKSSELLKTIEPQKLEEIMQLLKERG